Protein AF-A0A7C4YT08-F1 (afdb_monomer)

Nearest PDB structures (foldseek):
  2iv2-assembly1_X  TM=9.391E-01  e=7.596E-05  Escherichia coli
  1fdi-assembly1_A  TM=9.462E-01  e=1.227E-04  Escherichia coli
  7bkb-assembly1_D  TM=9.399E-01  e=2.790E-04  Methanospirillum hungatei JF-1
  7qv7-assembly1_S  TM=9.182E-01  e=1.899E-03  Thermoanaerobacter kivui
  4ydd-assembly2_C  TM=9.721E-01  e=5.304E-03  Azospira oryzae PS

Foldseek 3Di:
DEEQDDCVPPPVPVVVVVVVVVVVVDAFEYEDLDCHPSNVPHPYYHNDDPPCVVVVVVVVVVCCVVVVVDDDDD

Structure (mmCIF, N/CA/C/O backbone):
data_AF-A0A7C4YT08-F1
#
_entry.id   AF-A0A7C4YT08-F1
#
loop_
_atom_site.group_PDB
_atom_site.id
_atom_site.type_symbol
_atom_site.label_atom_id
_atom_site.labe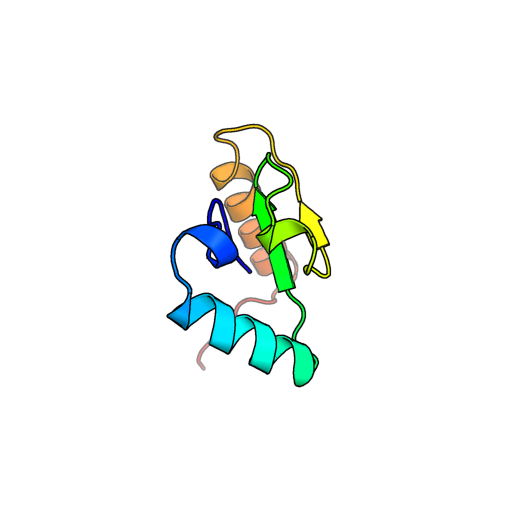l_alt_id
_atom_site.label_comp_id
_atom_site.label_asym_id
_atom_site.label_entity_id
_atom_site.label_seq_id
_atom_site.pdbx_PDB_ins_code
_atom_site.Cartn_x
_atom_site.Cartn_y
_atom_site.Cartn_z
_atom_site.occupancy
_atom_site.B_iso_or_equiv
_atom_site.auth_seq_id
_atom_site.auth_comp_id
_atom_site.auth_asym_id
_atom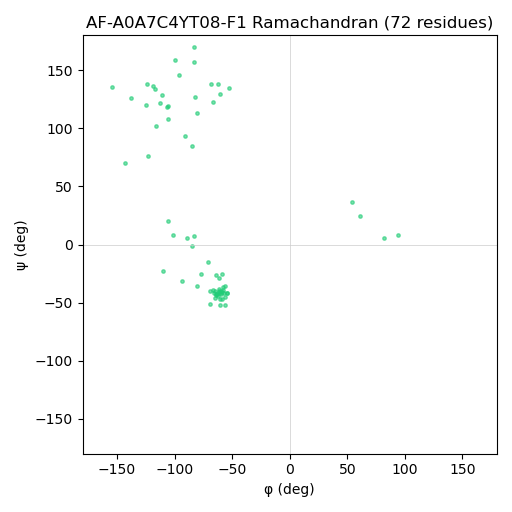_site.auth_atom_id
_atom_site.pdbx_PDB_model_num
ATOM 1 N N . MET A 1 1 ? 0.130 -3.320 2.523 1.00 92.69 1 MET A N 1
ATOM 2 C CA . MET A 1 1 ? 0.084 -2.243 1.512 1.00 92.69 1 MET A CA 1
ATOM 3 C C . MET A 1 1 ? 1.473 -2.090 0.919 1.00 92.69 1 MET A C 1
ATOM 5 O O . MET A 1 1 ? 2.428 -2.127 1.685 1.00 92.69 1 MET A O 1
ATOM 9 N N . LEU A 1 2 ? 1.589 -1.968 -0.402 1.00 94.38 2 LEU A N 1
ATOM 10 C CA . LEU A 1 2 ? 2.845 -1.699 -1.112 1.00 94.38 2 LEU A CA 1
ATOM 11 C C . LEU A 1 2 ? 2.708 -0.373 -1.866 1.00 94.38 2 LEU A C 1
ATOM 13 O O . LEU A 1 2 ? 1.675 -0.152 -2.492 1.00 94.38 2 LEU A O 1
ATOM 17 N N . ILE A 1 3 ? 3.728 0.484 -1.814 1.00 94.62 3 ILE A N 1
ATOM 18 C CA . ILE A 1 3 ? 3.751 1.785 -2.501 1.00 94.62 3 ILE A CA 1
ATOM 19 C C . ILE A 1 3 ? 5.003 1.834 -3.371 1.00 94.62 3 ILE A C 1
ATOM 21 O O . ILE A 1 3 ? 6.104 1.671 -2.846 1.00 94.62 3 ILE A O 1
ATOM 25 N N . GLY A 1 4 ? 4.834 1.997 -4.685 1.00 90.44 4 GLY A N 1
ATOM 26 C CA . GLY A 1 4 ? 5.933 2.108 -5.652 1.00 90.44 4 GLY A CA 1
ATOM 27 C C . GLY A 1 4 ? 6.857 0.884 -5.727 1.00 90.44 4 GLY A C 1
ATOM 28 O O . GLY A 1 4 ? 8.029 1.015 -6.079 1.00 90.44 4 GLY A O 1
ATOM 29 N N . LEU A 1 5 ? 6.369 -0.302 -5.350 1.00 90.88 5 LEU A N 1
ATOM 30 C CA . LEU A 1 5 ? 7.155 -1.535 -5.273 1.00 90.88 5 LEU A CA 1
ATOM 31 C C . LEU A 1 5 ? 6.535 -2.649 -6.115 1.00 90.88 5 LEU A C 1
ATOM 33 O O . LEU A 1 5 ? 5.335 -2.898 -6.042 1.00 90.88 5 LEU A O 1
ATOM 37 N N . ASP A 1 6 ? 7.399 -3.388 -6.813 1.00 93.50 6 ASP A N 1
ATOM 38 C CA . ASP A 1 6 ? 7.040 -4.571 -7.600 1.00 93.50 6 ASP A CA 1
ATOM 39 C C . ASP A 1 6 ? 7.843 -5.806 -7.133 1.00 93.50 6 ASP A C 1
ATOM 41 O O . ASP A 1 6 ? 8.857 -6.172 -7.740 1.00 93.50 6 ASP A O 1
ATOM 45 N N . PRO A 1 7 ? 7.485 -6.412 -5.985 1.00 94.75 7 PRO A N 1
ATOM 46 C CA . PRO A 1 7 ? 8.197 -7.557 -5.423 1.00 94.75 7 PRO A CA 1
ATOM 47 C C . PRO A 1 7 ? 8.147 -8.818 -6.295 1.00 94.75 7 PRO A C 1
ATOM 49 O O . PRO A 1 7 ? 9.096 -9.594 -6.204 1.00 94.75 7 PRO A O 1
ATOM 52 N N . ALA A 1 8 ? 7.123 -9.009 -7.139 1.00 93.25 8 ALA A N 1
ATOM 53 C CA . ALA A 1 8 ? 7.066 -10.133 -8.080 1.00 93.25 8 ALA A CA 1
ATOM 54 C C . ALA A 1 8 ? 8.314 -10.187 -8.976 1.00 93.25 8 ALA A C 1
ATOM 56 O O . ALA A 1 8 ? 8.923 -11.243 -9.123 1.00 93.25 8 ALA A O 1
ATOM 57 N N . ASN A 1 9 ? 8.759 -9.020 -9.451 1.00 92.94 9 ASN A N 1
ATOM 58 C CA . ASN A 1 9 ? 9.928 -8.899 -10.320 1.00 92.94 9 ASN A CA 1
ATOM 59 C C . ASN A 1 9 ? 11.242 -8.619 -9.575 1.00 92.94 9 ASN A C 1
ATOM 61 O O . ASN A 1 9 ? 12.310 -9.015 -10.033 1.00 92.94 9 ASN A O 1
ATOM 65 N N . SER A 1 10 ? 11.197 -7.917 -8.437 1.00 94.69 10 SER A N 1
ATOM 66 C CA . SER A 1 10 ? 12.416 -7.394 -7.791 1.00 94.69 10 SER A CA 1
ATOM 67 C C . SER A 1 10 ? 12.803 -8.076 -6.480 1.00 94.69 10 SER A C 1
ATOM 69 O O . SER A 1 10 ? 13.960 -7.991 -6.067 1.00 94.69 10 SER A O 1
ATOM 71 N N . LYS A 1 11 ? 11.857 -8.715 -5.778 1.00 94.94 11 LYS A N 1
ATOM 72 C CA . LYS A 1 11 ? 12.075 -9.254 -4.422 1.00 94.94 11 LYS A CA 1
ATOM 73 C C . LYS A 1 11 ? 11.335 -10.588 -4.220 1.00 94.94 11 LYS A C 1
ATOM 75 O O . LYS A 1 11 ? 10.402 -10.639 -3.411 1.00 94.94 11 LYS A O 1
ATOM 80 N N . PRO A 1 12 ? 11.777 -11.687 -4.868 1.00 93.06 12 PRO A N 1
ATOM 81 C CA . PRO A 1 12 ? 11.072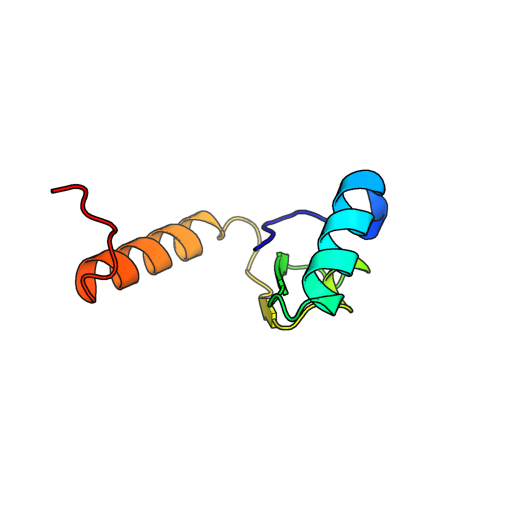 -12.975 -4.840 1.00 93.06 12 PRO A CA 1
ATOM 82 C C . PRO A 1 12 ? 10.817 -13.530 -3.431 1.00 93.06 12 PRO A C 1
ATOM 84 O O . PRO A 1 12 ? 9.759 -14.096 -3.165 1.00 93.06 12 PRO A O 1
ATOM 87 N N . HIS A 1 13 ? 11.754 -13.318 -2.499 1.00 94.19 13 HIS A N 1
ATOM 88 C CA . HIS A 1 13 ? 11.617 -13.764 -1.108 1.00 94.19 13 HIS A CA 1
ATOM 89 C C . HIS A 1 13 ? 10.457 -13.063 -0.377 1.00 94.19 13 HIS A C 1
ATOM 91 O O . HIS A 1 13 ? 9.662 -13.719 0.291 1.00 94.19 13 HIS A O 1
ATOM 97 N N . ILE A 1 14 ? 10.309 -11.742 -0.543 1.00 94.81 14 ILE A N 1
ATOM 98 C CA . ILE A 1 14 ? 9.175 -10.987 0.015 1.00 94.81 14 ILE A CA 1
ATOM 99 C C . ILE A 1 14 ? 7.888 -11.376 -0.706 1.00 94.81 14 ILE A C 1
ATOM 101 O O . ILE A 1 14 ? 6.847 -11.527 -0.066 1.00 94.81 14 ILE A O 1
ATOM 105 N N . TRP A 1 15 ? 7.953 -11.562 -2.026 1.00 95.38 15 TRP A N 1
ATOM 106 C CA . TRP A 1 15 ? 6.789 -11.935 -2.819 1.00 95.38 15 TRP A CA 1
ATOM 107 C C . TRP A 1 15 ? 6.172 -13.257 -2.368 1.00 95.38 15 TRP A C 1
ATOM 109 O O . TRP A 1 15 ? 4.954 -13.343 -2.214 1.00 95.38 15 TRP A O 1
ATOM 119 N N . HIS A 1 16 ? 7.006 -14.255 -2.067 1.00 95.56 16 HIS A N 1
ATOM 120 C CA . HIS A 1 16 ? 6.550 -15.520 -1.503 1.00 95.56 16 HIS A CA 1
ATOM 121 C C . HIS A 1 16 ? 5.750 -15.307 -0.207 1.00 95.56 16 HIS A C 1
ATOM 123 O O . HIS A 1 16 ? 4.606 -15.747 -0.110 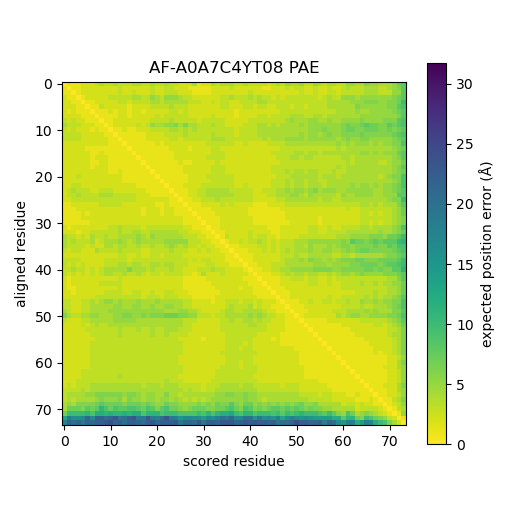1.00 95.56 16 HIS A O 1
ATOM 129 N N . SER A 1 17 ? 6.297 -14.563 0.759 1.00 95.75 17 SER A N 1
ATOM 130 C CA . SER A 1 17 ? 5.616 -14.282 2.032 1.00 95.75 17 SER A CA 1
ATOM 131 C C . SER A 1 17 ? 4.298 -13.521 1.852 1.00 95.75 17 SER A C 1
ATOM 133 O O . SER A 1 17 ? 3.316 -13.818 2.530 1.00 95.75 17 SER A O 1
ATOM 135 N N . ILE A 1 18 ? 4.243 -12.571 0.913 1.00 95.31 18 ILE A N 1
ATOM 136 C CA . ILE A 1 18 ? 3.010 -11.841 0.584 1.00 95.31 18 ILE A CA 1
ATOM 137 C C . ILE A 1 18 ? 1.941 -12.796 0.043 1.00 95.31 18 ILE A C 1
ATOM 139 O O . ILE A 1 18 ? 0.781 -12.717 0.454 1.00 95.31 18 ILE A O 1
ATOM 143 N N . ARG A 1 19 ? 2.316 -13.714 -0.855 1.00 94.62 19 ARG A N 1
ATOM 144 C CA . ARG A 1 19 ? 1.386 -14.703 -1.416 1.00 94.62 19 ARG A CA 1
ATOM 145 C C . ARG A 1 19 ? 0.868 -15.672 -0.358 1.00 94.62 19 ARG A C 1
ATOM 147 O O . ARG A 1 19 ? -0.325 -15.966 -0.363 1.00 94.62 19 ARG A O 1
ATOM 154 N N . GLU A 1 20 ? 1.717 -16.119 0.565 1.00 96.19 20 GLU A N 1
ATOM 155 C CA . GLU A 1 20 ? 1.275 -16.955 1.688 1.00 96.19 20 GLU A CA 1
ATOM 156 C C . GLU A 1 20 ? 0.314 -16.202 2.616 1.00 96.19 20 GLU A C 1
ATOM 158 O O . GLU A 1 20 ? -0.742 -16.731 2.959 1.00 96.19 20 GLU A O 1
ATOM 163 N N . GLY A 1 21 ? 0.593 -14.935 2.935 1.00 95.56 21 GLY A N 1
ATOM 164 C CA . GLY A 1 21 ? -0.342 -14.094 3.690 1.00 95.56 21 GLY A CA 1
ATOM 165 C C . GLY A 1 21 ? -1.693 -13.933 2.983 1.00 95.56 21 GLY A C 1
ATOM 166 O O . GLY A 1 21 ? -2.745 -14.041 3.613 1.00 95.56 21 GLY A O 1
ATOM 167 N N . LYS A 1 22 ? -1.699 -13.754 1.654 1.00 94.62 22 LYS A N 1
ATOM 168 C CA . LYS A 1 22 ? -2.946 -13.712 0.870 1.00 94.62 22 LYS A CA 1
ATOM 169 C C . LYS A 1 22 ? -3.740 -15.016 0.953 1.00 94.62 22 LYS A C 1
ATOM 171 O O . LYS A 1 22 ? -4.958 -14.957 1.091 1.00 94.62 22 LYS A O 1
ATOM 176 N N . LYS A 1 23 ? -3.082 -16.182 0.909 1.00 95.12 23 LYS A N 1
ATOM 177 C CA . LYS A 1 23 ? -3.755 -17.484 1.107 1.00 95.12 23 LYS A CA 1
ATOM 178 C C . LYS A 1 23 ? -4.401 -17.596 2.492 1.00 95.12 23 LYS A C 1
ATOM 180 O O . LYS A 1 23 ? -5.417 -18.265 2.628 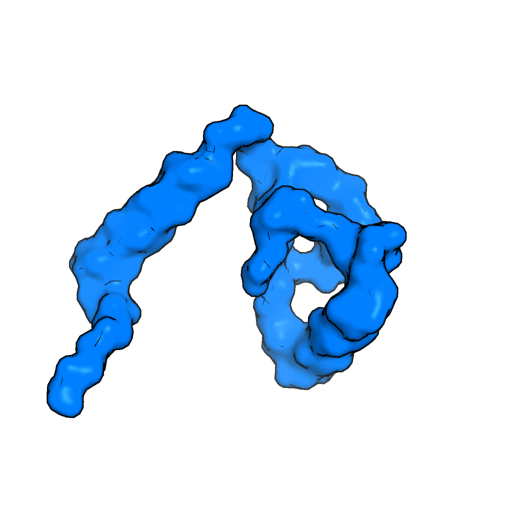1.00 95.12 23 LYS A O 1
ATOM 185 N N . GLN A 1 24 ? -3.851 -16.907 3.490 1.00 97.00 24 GLN A N 1
ATOM 186 C CA . GLN A 1 24 ? -4.411 -16.801 4.843 1.00 97.00 24 GLN A CA 1
ATOM 187 C C . GLN A 1 24 ? -5.498 -15.714 4.972 1.00 97.00 24 GLN A C 1
ATOM 189 O O . GLN A 1 24 ? -5.964 -15.432 6.072 1.00 97.00 24 GLN A O 1
ATOM 194 N N . GLY A 1 25 ? -5.920 -15.098 3.863 1.00 95.38 25 GLY A N 1
ATOM 195 C CA . GLY A 1 25 ? -7.008 -14.120 3.829 1.00 95.38 25 GLY A CA 1
ATOM 196 C C . GLY A 1 25 ? -6.568 -12.660 3.946 1.00 95.38 25 GLY A C 1
ATOM 197 O O . GLY A 1 25 ? -7.423 -11.780 4.062 1.00 95.38 25 GLY A O 1
ATOM 198 N N . PHE A 1 26 ? -5.264 -12.363 3.903 1.00 95.56 26 PHE A N 1
ATOM 199 C CA . PHE A 1 26 ? -4.802 -10.977 3.977 1.00 95.56 26 PHE A CA 1
ATOM 200 C C . PHE A 1 26 ? -5.195 -10.203 2.722 1.00 95.56 26 PHE A C 1
ATOM 202 O O . PHE A 1 26 ? -5.038 -10.675 1.594 1.00 95.56 26 PHE A O 1
ATOM 209 N N . LYS A 1 27 ? -5.639 -8.963 2.931 1.00 96.00 27 LYS A N 1
ATOM 210 C CA . LYS A 1 27 ? -5.901 -8.016 1.851 1.00 96.00 27 LYS A CA 1
ATOM 211 C C . LYS A 1 27 ? -4.609 -7.343 1.406 1.00 96.00 27 LYS A C 1
ATOM 213 O O . LYS A 1 27 ? -3.882 -6.757 2.210 1.00 96.00 27 LYS A O 1
ATOM 218 N N . LEU A 1 28 ? -4.337 -7.405 0.107 1.00 95.69 28 LEU A N 1
ATOM 219 C CA . LEU A 1 28 ? -3.198 -6.757 -0.525 1.00 95.69 28 LEU A CA 1
ATOM 220 C C . LEU A 1 28 ? -3.663 -5.532 -1.311 1.00 95.69 28 LEU A C 1
ATOM 222 O O . LEU A 1 28 ? -4.430 -5.648 -2.263 1.00 95.69 28 LEU A O 1
ATOM 226 N N . ILE A 1 29 ? -3.148 -4.370 -0.922 1.00 96.69 29 ILE A N 1
ATOM 227 C CA . ILE A 1 29 ? -3.331 -3.097 -1.623 1.00 96.69 29 ILE A CA 1
ATOM 228 C C . ILE A 1 29 ? -1.986 -2.692 -2.226 1.00 96.69 29 ILE A C 1
ATOM 230 O O . ILE A 1 29 ? -0.987 -2.662 -1.493 1.00 96.69 29 ILE A O 1
ATOM 234 N N . VAL A 1 30 ? -1.971 -2.375 -3.521 1.00 96.00 30 VAL A N 1
ATOM 235 C CA . VAL A 1 30 ? -0.810 -1.836 -4.245 1.00 96.00 30 VAL A CA 1
ATOM 236 C C . VAL A 1 30 ? -1.126 -0.439 -4.755 1.00 96.00 30 VAL A C 1
ATOM 238 O O . VAL A 1 30 ? -2.186 -0.204 -5.328 1.00 96.00 30 VAL A O 1
ATOM 241 N N . ILE A 1 31 ? -0.186 0.474 -4.544 1.00 95.88 31 ILE A N 1
ATOM 242 C CA . ILE A 1 31 ? -0.213 1.847 -5.034 1.00 95.88 31 ILE A CA 1
ATOM 243 C C . ILE A 1 31 ? 0.960 1.991 -6.004 1.00 95.88 31 ILE A C 1
ATOM 245 O O . ILE A 1 31 ? 2.116 2.054 -5.584 1.00 95.88 31 ILE A O 1
ATOM 249 N N . ASP A 1 32 ? 0.668 1.961 -7.300 1.00 93.38 32 ASP A N 1
ATOM 250 C CA . ASP A 1 32 ? 1.644 2.135 -8.383 1.00 93.38 32 ASP A CA 1
ATOM 251 C C . ASP A 1 32 ? 0.886 2.672 -9.613 1.00 93.38 32 ASP A C 1
ATOM 253 O O . ASP A 1 32 ? -0.201 2.170 -9.918 1.00 93.38 32 ASP A O 1
ATOM 257 N N . PRO A 1 33 ? 1.401 3.685 -10.337 1.00 92.88 33 PRO A N 1
ATOM 258 C CA . PRO A 1 33 ? 0.792 4.130 -11.593 1.00 92.88 33 PRO A CA 1
ATOM 259 C C . PRO A 1 33 ? 0.708 3.011 -12.643 1.00 92.88 33 PRO A C 1
ATOM 261 O O . PRO A 1 33 ? -0.143 3.059 -13.534 1.00 92.88 33 PRO A O 1
ATOM 264 N N . ARG A 1 34 ? 1.585 2.005 -12.559 1.00 91.56 34 ARG A N 1
ATOM 265 C CA . ARG A 1 34 ? 1.721 0.915 -13.527 1.00 91.56 34 ARG A CA 1
ATOM 266 C C . ARG A 1 34 ? 0.942 -0.319 -13.078 1.00 91.56 34 ARG A C 1
ATOM 268 O O . ARG A 1 34 ? 0.911 -0.674 -11.903 1.00 91.56 34 ARG A O 1
ATOM 275 N N . LYS A 1 35 ? 0.394 -1.042 -14.053 1.00 89.50 35 LYS A N 1
ATOM 276 C CA . LYS A 1 35 ? -0.135 -2.398 -13.862 1.00 89.50 35 LYS A CA 1
ATOM 277 C C . LYS A 1 35 ? 1.009 -3.404 -14.000 1.00 89.50 35 LYS A C 1
ATOM 279 O O . LYS A 1 35 ? 1.284 -3.873 -15.098 1.00 89.50 35 LYS A O 1
ATOM 284 N N . THR A 1 36 ? 1.736 -3.637 -12.912 1.00 90.81 36 THR A N 1
ATOM 285 C CA . THR A 1 36 ? 2.818 -4.634 -12.839 1.00 90.81 36 THR A CA 1
ATOM 286 C C . THR A 1 36 ? 2.271 -6.035 -12.551 1.00 90.81 36 THR A C 1
ATOM 288 O O . THR A 1 36 ? 1.116 -6.173 -12.161 1.00 90.81 36 THR A O 1
ATOM 291 N N . GLU A 1 37 ? 3.102 -7.076 -12.658 1.00 88.56 37 GLU A N 1
ATOM 292 C CA . GLU A 1 37 ? 2.711 -8.445 -12.276 1.00 88.56 37 GLU A CA 1
ATOM 293 C C . GLU A 1 37 ? 2.272 -8.520 -10.803 1.00 88.56 37 GLU A C 1
ATOM 295 O O . GLU A 1 37 ? 1.268 -9.152 -10.473 1.00 88.56 37 GLU A O 1
ATOM 300 N N . THR A 1 38 ? 2.958 -7.794 -9.906 1.00 91.75 38 THR A N 1
ATOM 301 C CA . THR A 1 38 ? 2.502 -7.661 -8.513 1.00 91.75 38 THR A CA 1
ATOM 302 C C . THR A 1 38 ? 1.063 -7.140 -8.460 1.00 91.75 38 THR A C 1
ATOM 304 O O . THR A 1 38 ? 0.278 -7.644 -7.659 1.00 91.75 38 THR A O 1
ATOM 307 N N . ALA A 1 39 ? 0.715 -6.156 -9.298 1.00 91.06 39 ALA A N 1
ATOM 308 C CA . ALA A 1 39 ? -0.590 -5.500 -9.332 1.00 91.06 39 ALA A CA 1
ATOM 309 C C . ALA A 1 39 ? -1.729 -6.378 -9.885 1.00 91.06 39 ALA A C 1
ATOM 311 O O . ALA A 1 39 ? -2.892 -6.046 -9.675 1.00 91.06 39 ALA A O 1
ATOM 312 N N . GLU A 1 40 ? -1.437 -7.496 -10.551 1.00 89.25 40 GLU A N 1
ATOM 313 C CA . GLU A 1 40 ? -2.470 -8.409 -11.066 1.00 89.25 40 GLU A CA 1
ATOM 314 C C . GLU A 1 40 ? -3.091 -9.281 -9.967 1.00 89.25 40 GLU A C 1
ATOM 316 O O . GLU A 1 40 ? -4.235 -9.718 -10.076 1.00 89.25 40 GLU A O 1
ATOM 321 N N . LEU A 1 41 ? -2.354 -9.517 -8.878 1.00 88.12 41 LEU A N 1
ATOM 322 C CA . LEU A 1 41 ? -2.737 -10.446 -7.809 1.00 88.12 41 LEU A CA 1
ATOM 323 C C . LEU A 1 41 ? -3.207 -9.730 -6.531 1.00 88.12 41 LEU A C 1
ATOM 325 O O . LEU A 1 41 ? -3.212 -10.307 -5.438 1.00 88.12 41 LEU A O 1
ATOM 329 N N . VAL A 1 42 ? -3.604 -8.463 -6.636 1.00 94.25 42 VAL A N 1
ATOM 330 C CA . VAL A 1 42 ? -3.978 -7.597 -5.503 1.00 94.25 42 VAL A CA 1
ATOM 331 C C . VAL A 1 42 ? -5.489 -7.520 -5.335 1.00 94.25 42 VAL A C 1
ATOM 333 O O . VAL A 1 42 ? -6.246 -7.784 -6.258 1.00 94.25 42 VAL A O 1
ATOM 336 N N . ASP A 1 43 ? -5.937 -7.154 -4.139 1.00 96.38 43 ASP A N 1
ATOM 337 C CA . ASP A 1 43 ? -7.354 -6.879 -3.887 1.00 96.38 43 ASP A CA 1
ATOM 338 C C . ASP A 1 43 ? -7.737 -5.472 -4.360 1.00 96.38 43 ASP A C 1
ATOM 340 O O . ASP A 1 43 ? -8.849 -5.254 -4.828 1.00 96.38 43 ASP A O 1
ATOM 344 N N . ILE A 1 44 ? -6.815 -4.514 -4.222 1.00 96.31 44 ILE A N 1
ATOM 345 C CA . ILE A 1 44 ? -6.994 -3.132 -4.668 1.00 96.31 44 ILE A CA 1
ATOM 346 C C . ILE A 1 44 ? -5.705 -2.660 -5.334 1.00 96.31 44 ILE A C 1
ATOM 348 O O . ILE A 1 44 ? -4.632 -2.706 -4.726 1.00 96.31 44 ILE A O 1
ATOM 352 N N . LEU A 1 45 ? -5.836 -2.168 -6.565 1.00 96.00 45 LEU A N 1
ATOM 353 C CA . LEU A 1 45 ? -4.802 -1.411 -7.258 1.00 96.00 45 LEU A CA 1
ATOM 354 C C . LEU A 1 45 ? -5.212 0.060 -7.300 1.00 96.00 45 LEU A C 1
ATOM 356 O O . LEU A 1 45 ? -6.230 0.402 -7.901 1.00 96.00 45 LEU A O 1
ATOM 360 N N . LEU A 1 46 ? -4.409 0.928 -6.691 1.00 96.06 46 LEU A N 1
ATOM 361 C CA . LEU A 1 46 ? -4.595 2.371 -6.745 1.00 96.06 46 LEU A CA 1
ATOM 362 C C . LEU A 1 46 ? -3.545 2.993 -7.669 1.00 96.06 46 LEU A C 1
ATOM 364 O O . LEU A 1 46 ? -2.365 3.072 -7.330 1.00 96.06 46 LEU A O 1
ATOM 368 N N . GLN A 1 47 ? -3.989 3.448 -8.838 1.00 95.56 47 GLN A N 1
ATOM 369 C CA . GLN A 1 47 ? -3.129 4.099 -9.824 1.00 95.56 47 GLN A CA 1
ATOM 370 C C . GLN A 1 47 ? -3.118 5.611 -9.585 1.00 95.56 47 GLN A C 1
ATOM 372 O O . GLN A 1 47 ? -3.998 6.332 -10.052 1.00 95.56 47 GLN A O 1
ATOM 377 N N . LEU A 1 48 ? -2.136 6.083 -8.820 1.00 93.75 48 LEU A N 1
ATOM 378 C CA . LEU A 1 48 ? -1.926 7.508 -8.570 1.00 93.75 48 LEU A CA 1
ATOM 379 C C . LEU A 1 48 ? -1.134 8.178 -9.695 1.00 93.75 48 LEU A C 1
ATOM 381 O O . LEU A 1 48 ? -0.335 7.538 -10.379 1.00 93.75 48 LEU A O 1
ATOM 385 N N . SER A 1 49 ? -1.285 9.496 -9.828 1.00 95.00 49 SER A N 1
ATOM 386 C CA . SER A 1 49 ? -0.365 10.300 -10.633 1.00 95.00 49 SER A CA 1
ATOM 387 C C . SER A 1 49 ? 1.056 10.225 -10.048 1.00 95.00 49 SER A C 1
ATOM 389 O O . SER A 1 49 ? 1.207 10.316 -8.824 1.00 95.00 49 SER A O 1
ATOM 391 N N . PRO A 1 50 ? 2.112 10.096 -10.874 1.00 92.69 50 PRO A N 1
ATOM 392 C CA . PRO A 1 50 ? 3.487 10.035 -10.380 1.00 92.69 50 PRO A CA 1
ATOM 393 C C . PRO A 1 50 ? 3.838 11.207 -9.451 1.00 92.69 50 PRO A C 1
ATOM 395 O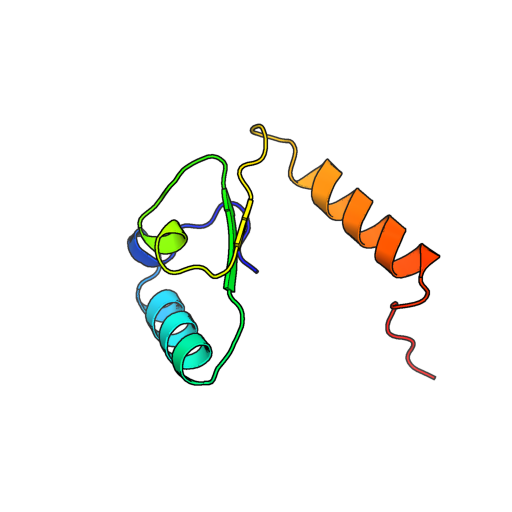 O . PRO A 1 50 ? 3.514 12.356 -9.745 1.00 92.69 50 PRO A O 1
ATOM 398 N N . GLY A 1 51 ? 4.497 10.913 -8.326 1.00 91.44 51 GLY A N 1
ATOM 399 C CA . GLY A 1 51 ? 4.917 11.917 -7.339 1.00 91.44 51 GLY A CA 1
ATOM 400 C C . GLY A 1 51 ? 3.833 12.358 -6.346 1.00 91.44 51 GLY A C 1
ATOM 401 O O . GLY A 1 51 ? 4.085 13.254 -5.544 1.00 91.44 51 GLY A O 1
ATOM 402 N N . THR A 1 52 ? 2.643 11.744 -6.363 1.00 95.19 52 THR A N 1
ATOM 403 C CA . THR A 1 52 ? 1.525 12.125 -5.473 1.00 95.19 52 THR A CA 1
ATOM 404 C C . THR A 1 52 ? 1.329 11.211 -4.259 1.00 95.19 52 THR A C 1
ATOM 406 O O . THR A 1 52 ? 0.387 11.408 -3.490 1.00 95.19 52 THR A O 1
ATOM 409 N N . ASP A 1 53 ? 2.243 10.270 -4.009 1.00 94.44 53 ASP A N 1
ATOM 410 C CA . ASP A 1 53 ? 2.165 9.352 -2.861 1.00 94.44 53 ASP A CA 1
ATOM 411 C C . ASP A 1 53 ? 2.120 10.102 -1.519 1.00 94.44 53 ASP A C 1
ATOM 413 O O . ASP A 1 53 ? 1.374 9.728 -0.615 1.00 94.44 53 ASP A O 1
ATOM 417 N N . THR A 1 54 ? 2.843 11.222 -1.403 1.00 95.75 54 THR A N 1
ATOM 418 C CA . THR A 1 54 ? 2.800 12.091 -0.215 1.00 95.75 54 THR A CA 1
ATOM 419 C C . THR A 1 54 ? 1.397 12.641 0.035 1.00 95.75 54 THR A C 1
ATOM 421 O O . THR A 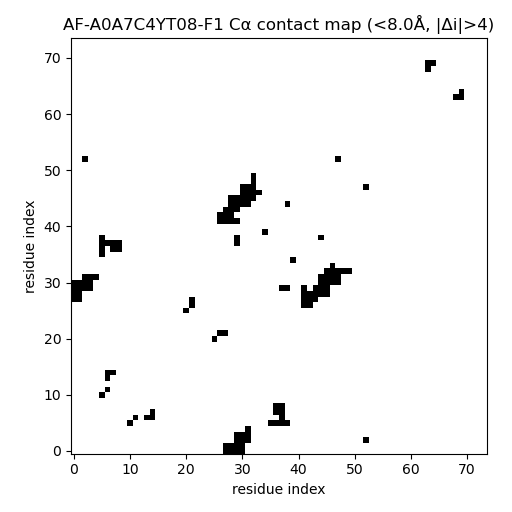1 54 ? 0.939 12.655 1.175 1.00 95.75 54 THR A O 1
ATOM 424 N N . ALA A 1 55 ? 0.687 13.063 -1.016 1.00 97.00 55 ALA A N 1
ATOM 425 C CA . ALA A 1 55 ? -0.670 13.586 -0.886 1.00 97.00 55 ALA A CA 1
ATOM 426 C C . ALA A 1 55 ? -1.650 12.493 -0.437 1.00 97.00 55 ALA A C 1
ATOM 428 O O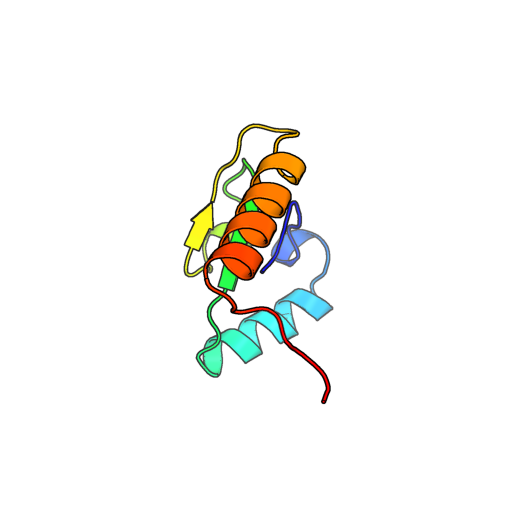 . ALA A 1 55 ? -2.501 12.751 0.419 1.00 97.00 55 ALA A O 1
ATOM 429 N N . LEU A 1 56 ? -1.496 11.263 -0.943 1.00 96.25 56 LEU A N 1
ATOM 430 C CA . LEU A 1 56 ? -2.266 10.112 -0.472 1.00 96.25 56 LEU A CA 1
ATOM 431 C C . LEU A 1 56 ? -2.002 9.847 1.015 1.00 96.25 56 LEU A C 1
ATOM 433 O O . LEU A 1 56 ? -2.948 9.762 1.795 1.00 96.25 56 LEU A O 1
ATOM 437 N N . LEU A 1 57 ? -0.733 9.736 1.415 1.00 96.50 57 LEU A N 1
ATOM 438 C CA . LEU A 1 57 ? -0.362 9.413 2.794 1.00 96.50 57 LEU A CA 1
ATOM 439 C C . LEU A 1 57 ? -0.824 10.492 3.780 1.00 96.50 57 LEU A C 1
ATOM 441 O O . LEU A 1 57 ? -1.383 10.162 4.824 1.00 96.50 57 LEU A O 1
ATOM 445 N N . LEU A 1 58 ? -0.673 11.774 3.432 1.00 98.00 58 LEU A N 1
ATOM 446 C CA . LEU A 1 58 ? -1.198 12.884 4.233 1.00 98.00 58 LEU A CA 1
ATOM 447 C C . LEU A 1 58 ? -2.726 12.830 4.349 1.00 98.00 58 LEU A C 1
ATOM 449 O O . LEU A 1 58 ? -3.269 13.054 5.429 1.00 98.00 58 LEU A O 1
ATOM 453 N N . SER A 1 59 ? -3.420 12.477 3.266 1.00 97.69 59 SER A N 1
ATOM 454 C CA . SER A 1 59 ? -4.878 12.314 3.280 1.00 97.69 59 SER A CA 1
ATOM 455 C C . SER A 1 59 ? -5.311 11.148 4.173 1.00 97.69 59 SER A C 1
ATOM 457 O O . SER A 1 59 ? -6.255 11.290 4.951 1.00 97.69 59 SER A O 1
ATOM 459 N N . MET A 1 60 ? -4.597 10.018 4.125 1.00 96.94 60 MET A N 1
ATOM 460 C CA . MET A 1 60 ? -4.832 8.876 5.017 1.00 96.94 60 MET A CA 1
ATOM 461 C C . MET A 1 60 ? -4.627 9.265 6.484 1.00 96.94 60 MET A C 1
ATOM 463 O O . MET A 1 60 ? -5.485 8.972 7.312 1.00 96.94 60 MET A O 1
ATOM 467 N N . ILE A 1 61 ? -3.534 9.967 6.804 1.00 97.62 61 ILE A N 1
ATOM 468 C CA . ILE A 1 61 ? -3.260 10.468 8.160 1.00 97.62 61 ILE A CA 1
ATOM 469 C C . ILE A 1 61 ? -4.387 11.392 8.631 1.00 97.62 61 ILE A C 1
ATOM 471 O O . ILE A 1 61 ? -4.892 11.224 9.739 1.00 97.62 61 ILE A O 1
ATOM 475 N N . ASN A 1 62 ? -4.819 12.330 7.784 1.00 98.12 62 ASN A N 1
ATOM 476 C CA . ASN A 1 62 ? -5.915 13.240 8.100 1.00 98.12 62 ASN A CA 1
ATOM 477 C C . ASN A 1 62 ? -7.201 12.480 8.467 1.00 98.12 62 ASN A C 1
ATOM 479 O O . ASN A 1 62 ? -7.827 12.802 9.473 1.00 98.12 62 ASN A O 1
ATOM 483 N N . VAL A 1 63 ? -7.568 11.444 7.703 1.00 98.38 63 VAL A N 1
ATOM 484 C CA . VAL A 1 63 ? -8.735 10.597 8.012 1.00 98.38 63 VAL A CA 1
ATOM 485 C C . VAL A 1 63 ? -8.530 9.825 9.316 1.00 98.38 63 VAL A C 1
ATOM 487 O O . VAL A 1 63 ? -9.409 9.839 10.168 1.00 98.38 63 VAL A O 1
ATOM 490 N N . ILE A 1 64 ? -7.366 9.204 9.519 1.00 97.62 64 ILE A N 1
ATOM 491 C CA . ILE A 1 64 ? -7.059 8.448 10.744 1.00 97.62 64 ILE A CA 1
ATOM 492 C C . ILE A 1 64 ? -7.196 9.333 11.995 1.00 97.62 64 ILE A C 1
ATOM 494 O O . ILE A 1 64 ? -7.743 8.887 13.004 1.00 97.62 64 ILE A O 1
ATOM 498 N N . ILE A 1 65 ? -6.719 10.580 11.940 1.00 97.00 65 ILE A N 1
ATOM 499 C CA . ILE A 1 65 ? -6.838 11.542 13.045 1.00 97.00 65 ILE A CA 1
ATOM 500 C C . ILE A 1 65 ? -8.292 11.973 13.228 1.00 97.00 65 ILE A C 1
ATOM 502 O O . ILE A 1 65 ? -8.808 11.914 14.344 1.00 97.00 65 ILE A O 1
ATOM 506 N N . LYS A 1 66 ? -8.947 12.399 12.142 1.00 98.12 66 LYS A N 1
ATOM 507 C CA . LYS A 1 66 ? -10.316 12.928 12.163 1.00 98.12 66 LYS A CA 1
ATOM 508 C C . LYS A 1 66 ? -11.320 11.910 12.706 1.00 98.12 66 LYS A C 1
ATOM 510 O O . LYS A 1 66 ? -12.193 12.281 13.481 1.00 98.12 66 LYS A O 1
ATOM 515 N N . GLU A 1 67 ? -11.159 10.645 12.334 1.00 98.06 67 GLU A N 1
ATOM 516 C CA . GLU A 1 67 ? -12.026 9.538 12.754 1.00 98.06 67 GLU A CA 1
ATOM 517 C C . GLU A 1 67 ? -11.553 8.871 14.065 1.00 98.06 67 GLU A C 1
ATOM 519 O O . GLU A 1 67 ? -12.113 7.867 14.495 1.00 98.06 67 GLU A O 1
ATOM 524 N N . ASN A 1 68 ? -10.518 9.414 14.722 1.00 95.25 68 ASN A N 1
ATOM 525 C CA . ASN A 1 68 ? -9.939 8.895 15.967 1.00 95.25 68 ASN A CA 1
ATOM 526 C C . ASN A 1 68 ? -9.507 7.409 15.899 1.00 95.25 68 ASN A C 1
ATOM 528 O O . ASN A 1 68 ? -9.590 6.682 16.887 1.00 95.25 68 ASN A O 1
ATOM 532 N N . TYR A 1 69 ? -8.985 6.969 14.750 1.00 96.25 69 TYR A N 1
ATOM 533 C CA . TYR A 1 69 ? -8.397 5.633 14.557 1.00 96.25 69 TYR A CA 1
ATOM 534 C C . TYR A 1 69 ? -6.925 5.538 14.976 1.00 96.25 69 TYR A C 1
ATOM 536 O O . TYR A 1 69 ? -6.310 4.478 14.856 1.00 96.25 69 TYR A O 1
ATOM 544 N N . MET A 1 70 ? -6.328 6.638 15.439 1.00 94.19 70 MET A N 1
ATOM 545 C CA . MET A 1 70 ? -4.958 6.615 15.945 1.00 94.19 70 MET A CA 1
ATOM 546 C C . MET A 1 70 ? -4.828 5.668 17.140 1.00 94.19 70 MET A C 1
ATOM 548 O O . MET A 1 70 ? -5.565 5.784 18.120 1.00 94.19 70 MET A O 1
ATOM 552 N N . ILE A 1 71 ? -3.836 4.779 17.084 1.00 91.69 71 ILE A N 1
ATOM 553 C CA . ILE A 1 71 ? -3.456 3.936 18.219 1.00 91.69 71 ILE A CA 1
ATOM 554 C C . ILE A 1 71 ? -2.877 4.845 19.305 1.00 91.69 71 ILE A C 1
ATOM 556 O O . ILE A 1 71 ? -1.914 5.576 19.069 1.00 91.69 71 ILE A O 1
ATOM 560 N N . ARG A 1 72 ? -3.470 4.801 20.497 1.00 87.88 72 ARG A N 1
ATOM 561 C CA . ARG A 1 72 ? -3.006 5.523 21.683 1.00 87.88 72 ARG A CA 1
ATOM 562 C C . ARG A 1 72 ? -2.527 4.487 22.691 1.00 87.88 72 ARG A C 1
ATOM 564 O O . ARG A 1 72 ? -3.305 3.623 23.080 1.00 87.88 72 ARG A O 1
ATOM 571 N N . ASN A 1 73 ? -1.266 4.573 23.098 1.00 76.75 73 ASN A N 1
ATOM 572 C CA . ASN A 1 73 ? -0.785 3.821 24.251 1.00 76.75 73 ASN A CA 1
ATOM 573 C C . ASN A 1 73 ? -1.207 4.612 25.497 1.00 76.75 73 ASN A C 1
ATOM 575 O O . ASN A 1 73 ? -0.764 5.751 25.657 1.00 76.75 73 ASN A O 1
ATOM 579 N N . LEU A 1 74 ? -2.115 4.048 26.295 1.00 58.97 74 LEU A N 1
ATOM 580 C CA . LEU A 1 74 ? -2.445 4.527 27.640 1.00 58.97 74 LEU A CA 1
ATOM 581 C C . LEU A 1 74 ? -1.521 3.862 28.660 1.00 58.97 74 LEU A C 1
ATOM 583 O O . LEU A 1 74 ? -1.226 2.661 28.465 1.00 58.97 74 LEU A O 1
#

Radius of gyration: 14.32 Å; Cα contacts (8 Å, |Δi|>4): 69; chains: 1; bounding box: 24×31×42 Å

Secondary structure (DSSP, 8-state):
-EES--HHHH-HHHHHHHHHHHHTT---EEE-SS--HHHHT-SEEE-PPTT-HHHHHHHHHHHHHHTT------

Solvent-accessible surface area (backbone atoms only — not comparable to full-atom values): 4502 Å² total; per-residue (Å²): 114,42,72,78,65,49,36,64,85,75,32,60,73,60,34,52,55,52,54,54,42,40,76,74,68,49,80,40,38,36,36,37,68,62,89,46,78,46,50,73,77,41,78,39,72,44,68,51,66,89,92,4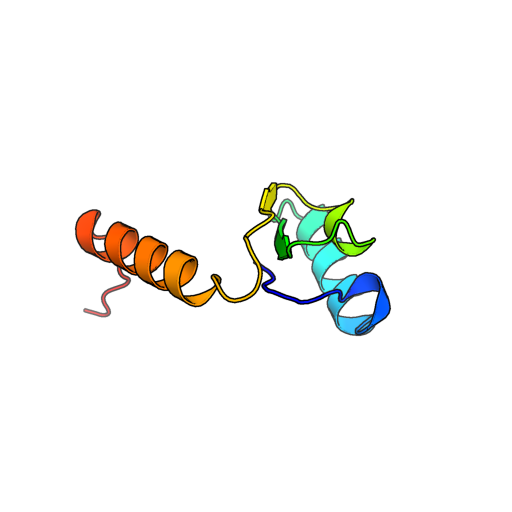2,64,66,60,52,52,53,51,51,51,52,48,34,57,76,70,64,66,62,88,74,90,129

Mean predicted aligned error: 3.4 Å

Sequence (74 aa):
MLIGLDPANSKPHIWHSIREGKKQGFKLIVIDPRKTETAELVDILLQLSPGTDTALLLSMINVIIKENYMIRNL

pLDDT: mean 93.83, std 5.19, range [58.97, 98.38]